Protein AF-A0A7J6TGQ0-F1 (afdb_monomer)

Sequence (149 aa):
EITHEWSDGIAAEELRIAVRDTSPDKHWIIFDGPVDALWVESMNTVLDDNKKLCLVSGEIITLTAQVRMMFEVSDLAVASPATVSRCGMVYVEPGSLGMNPLIDSWLSGLPESFAHYAPAYRDRLRTYCYDYIHNSVMFVKKRLHEIVF

InterPro domains:
  IPR026983 Dynein heavy chain [PTHR45703] (3-148)
  IPR027417 P-loop containing nucleoside triphosphate hydrolase [G3DSA:3.40.50.300] (1-143)

Structure (mmCIF, N/CA/C/O backbone):
data_AF-A0A7J6TGQ0-F1
#
_entry.id   AF-A0A7J6TGQ0-F1
#
loop_
_atom_site.group_PDB
_atom_site.id
_atom_site.type_symbol
_atom_site.label_atom_id
_atom_site.label_alt_id
_atom_site.label_comp_id
_atom_site.label_asym_id
_atom_site.label_entity_id
_atom_site.label_seq_id
_atom_site.pdbx_PDB_ins_code
_atom_site.Cartn_x
_atom_site.Cartn_y
_atom_site.Cartn_z
_atom_site.occupancy
_atom_site.B_iso_or_equiv
_atom_site.auth_seq_id
_atom_site.auth_comp_id
_atom_site.auth_asym_id
_atom_site.auth_atom_id
_atom_site.pdbx_PDB_model_num
ATOM 1 N N . GLU A 1 1 ? -39.093 -11.422 2.053 1.00 37.44 1 GLU A N 1
ATOM 2 C CA . GLU A 1 1 ? -38.779 -11.074 3.451 1.00 37.44 1 GLU A CA 1
ATOM 3 C C . GLU A 1 1 ? -37.369 -10.519 3.477 1.00 37.44 1 GLU A C 1
ATOM 5 O O . GLU A 1 1 ? -36.462 -11.195 3.013 1.00 37.44 1 GLU A O 1
ATOM 10 N N . ILE A 1 2 ? -37.204 -9.261 3.884 1.00 44.88 2 ILE A N 1
ATOM 11 C CA . ILE A 1 2 ? -35.883 -8.697 4.174 1.00 44.88 2 ILE A CA 1
ATOM 12 C C . ILE A 1 2 ? -35.548 -9.234 5.560 1.00 44.88 2 ILE A C 1
ATOM 14 O O . ILE A 1 2 ? -36.172 -8.822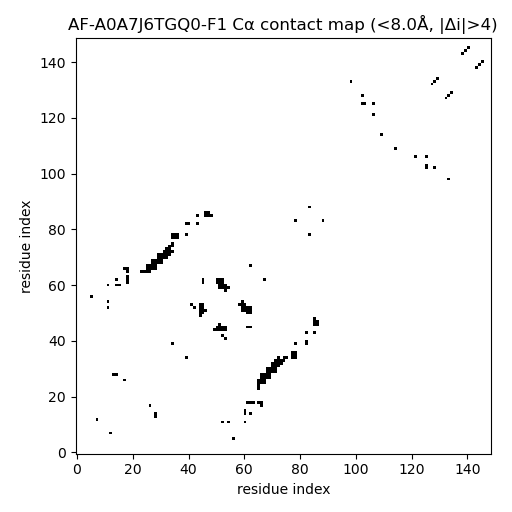 6.538 1.00 44.88 2 ILE A O 1
ATOM 18 N N . THR A 1 3 ? -34.660 -10.220 5.648 1.00 47.56 3 THR A N 1
ATOM 19 C CA . THR A 1 3 ? -34.118 -10.617 6.944 1.00 47.56 3 THR A CA 1
ATOM 20 C C . THR A 1 3 ? -33.381 -9.395 7.487 1.00 47.56 3 THR A C 1
ATOM 22 O O . THR A 1 3 ? -32.515 -8.833 6.825 1.00 47.56 3 THR A O 1
ATOM 25 N N . HIS A 1 4 ? -33.756 -8.923 8.674 1.00 58.38 4 HIS A N 1
ATOM 26 C CA . HIS A 1 4 ? -33.069 -7.839 9.388 1.00 58.38 4 HIS A CA 1
ATOM 27 C C . HIS A 1 4 ? -31.667 -8.264 9.885 1.00 58.38 4 HIS A C 1
ATOM 29 O O . HIS A 1 4 ? -31.177 -7.763 10.895 1.00 58.38 4 HIS A O 1
ATOM 35 N N . GLU A 1 5 ? -31.033 -9.219 9.207 1.00 55.19 5 GLU A N 1
ATOM 36 C CA . GLU A 1 5 ? -29.707 -9.717 9.526 1.00 55.19 5 GLU A CA 1
ATOM 37 C C . GLU A 1 5 ? -28.688 -8.870 8.770 1.00 55.19 5 GLU A C 1
ATOM 39 O O . GLU A 1 5 ? -28.615 -8.885 7.542 1.00 55.19 5 GLU A O 1
ATOM 44 N N . TRP A 1 6 ? -27.922 -8.085 9.524 1.00 61.16 6 TRP A N 1
ATOM 45 C CA . TRP A 1 6 ? -26.761 -7.389 8.994 1.00 61.16 6 TRP A CA 1
ATOM 46 C C . TRP A 1 6 ? -25.691 -8.418 8.639 1.00 61.16 6 TRP A C 1
ATOM 48 O O . TRP A 1 6 ? -25.220 -9.151 9.505 1.00 61.16 6 TRP A O 1
ATOM 58 N N . SER A 1 7 ? -25.306 -8.466 7.367 1.00 71.00 7 SER A N 1
ATOM 59 C CA . SER A 1 7 ? -24.104 -9.172 6.937 1.00 71.00 7 SER A CA 1
ATOM 60 C C . SER A 1 7 ? -22.931 -8.202 6.971 1.00 71.00 7 SER A C 1
ATOM 62 O O . SER A 1 7 ? -22.931 -7.206 6.240 1.00 71.00 7 SER A O 1
ATOM 64 N N . ASP A 1 8 ? -21.944 -8.489 7.809 1.00 77.12 8 ASP A N 1
ATOM 65 C CA . ASP A 1 8 ? -20.743 -7.670 7.891 1.00 77.12 8 ASP A CA 1
ATOM 66 C C . ASP A 1 8 ? -19.933 -7.711 6.589 1.00 77.12 8 ASP A C 1
ATOM 68 O O . ASP A 1 8 ? -19.931 -8.695 5.846 1.00 77.12 8 ASP A O 1
ATOM 72 N N . GLY A 1 9 ? -19.220 -6.617 6.320 1.00 84.56 9 GLY A N 1
ATOM 73 C CA . GLY A 1 9 ? -18.264 -6.547 5.219 1.00 84.56 9 GLY A CA 1
ATOM 74 C C . GLY A 1 9 ? -16.949 -7.255 5.550 1.00 84.56 9 GLY A C 1
ATOM 75 O O . GLY A 1 9 ? -16.579 -7.397 6.715 1.00 84.56 9 GLY A O 1
ATOM 76 N N . ILE A 1 10 ? -16.190 -7.620 4.514 1.00 90.19 10 ILE A N 1
ATOM 77 C CA . ILE A 1 10 ? -14.912 -8.342 4.651 1.00 90.19 10 ILE A CA 1
ATOM 78 C C . ILE A 1 10 ? -13.917 -7.637 5.587 1.00 90.19 10 ILE A C 1
ATOM 80 O O . ILE A 1 10 ? -13.288 -8.279 6.416 1.00 90.19 10 ILE A O 1
ATOM 84 N N . ALA A 1 11 ? -13.838 -6.304 5.533 1.00 88.69 11 ALA A N 1
ATOM 85 C CA . ALA A 1 11 ? -12.937 -5.525 6.381 1.00 88.69 11 ALA A CA 1
ATOM 86 C C . ALA A 1 11 ? -13.257 -5.662 7.878 1.00 88.69 11 ALA A C 1
ATOM 88 O O . ALA A 1 11 ? -12.347 -5.686 8.703 1.00 88.69 11 ALA A O 1
ATOM 89 N N . ALA A 1 12 ? -14.543 -5.755 8.229 1.00 91.19 12 ALA A N 1
ATOM 90 C CA . ALA A 1 12 ? -14.973 -5.931 9.609 1.00 91.19 12 ALA A CA 1
ATOM 91 C C . ALA A 1 12 ? -14.602 -7.325 10.129 1.00 91.19 12 ALA A C 1
ATOM 93 O O . ALA A 1 12 ? -14.116 -7.444 11.253 1.00 91.19 12 ALA A O 1
ATOM 94 N N . GLU A 1 13 ? -14.773 -8.357 9.300 1.00 92.38 13 GLU A N 1
ATOM 95 C CA . GLU A 1 13 ? -14.425 -9.732 9.661 1.00 92.38 13 GLU A CA 1
ATOM 96 C C . GLU A 1 13 ? -12.910 -9.916 9.825 1.00 92.38 13 GLU A C 1
ATOM 98 O O . GLU A 1 13 ? -12.461 -10.412 10.858 1.00 92.38 13 GLU A O 1
ATOM 103 N N . GLU A 1 14 ? -12.106 -9.427 8.878 1.00 93.31 14 GLU A N 1
ATOM 104 C CA . GLU A 1 14 ? -10.640 -9.489 8.975 1.00 93.31 14 GLU A CA 1
ATOM 105 C C . GLU A 1 14 ? -10.119 -8.724 10.198 1.00 93.31 14 GLU A C 1
ATOM 107 O O . GLU A 1 14 ? -9.255 -9.207 10.935 1.00 93.31 14 GLU A O 1
ATOM 112 N N . LEU A 1 15 ? -10.690 -7.546 10.477 1.00 93.56 15 LEU A N 1
ATOM 113 C CA . LEU A 1 15 ? -10.333 -6.776 11.663 1.00 93.56 15 LEU A CA 1
ATOM 114 C C . LEU A 1 15 ? -10.699 -7.527 12.944 1.00 93.56 15 LEU A C 1
ATOM 116 O O . LEU A 1 15 ? -9.903 -7.548 13.880 1.00 93.56 15 LEU A O 1
ATOM 120 N N . ARG A 1 16 ? -11.868 -8.173 12.984 1.00 93.31 16 ARG A N 1
ATOM 121 C CA . ARG A 1 16 ? -12.328 -8.980 14.121 1.00 93.31 16 ARG A CA 1
ATOM 122 C C . ARG A 1 16 ? -11.389 -10.152 14.396 1.00 93.31 16 ARG A C 1
ATOM 124 O O . ARG A 1 16 ? -11.087 -10.420 15.558 1.00 93.31 16 ARG A O 1
ATOM 131 N N . ILE A 1 17 ? -10.917 -10.830 13.353 1.00 93.56 17 ILE A N 1
ATOM 132 C CA . ILE A 1 17 ? -9.922 -11.901 13.473 1.00 93.56 17 ILE A CA 1
ATOM 133 C C . ILE A 1 17 ? -8.610 -11.332 14.027 1.00 93.56 17 ILE A C 1
ATOM 135 O O . ILE A 1 17 ? -8.087 -11.850 15.012 1.00 93.56 17 ILE A O 1
ATOM 139 N N . ALA A 1 18 ? -8.130 -10.221 13.465 1.00 94.94 18 ALA A N 1
ATOM 140 C CA . ALA A 1 18 ? -6.867 -9.603 13.856 1.00 94.94 18 ALA A CA 1
ATOM 141 C C . ALA A 1 18 ? -6.856 -9.074 15.302 1.00 94.94 18 ALA A C 1
ATOM 143 O O . ALA A 1 18 ? -5.857 -9.219 15.998 1.00 94.94 18 ALA A O 1
ATOM 144 N N . VAL A 1 19 ? -7.952 -8.475 15.790 1.00 95.12 19 VAL A N 1
ATOM 145 C CA . VAL A 1 19 ? -8.013 -7.955 17.174 1.00 95.12 19 VAL A CA 1
ATOM 146 C C . VAL A 1 19 ? -8.194 -9.051 18.225 1.00 95.12 19 VAL A C 1
ATOM 148 O O . VAL A 1 19 ? -7.941 -8.806 19.403 1.00 95.12 19 VAL A O 1
ATOM 151 N N . ARG A 1 20 ? -8.666 -10.240 17.824 1.00 94.50 20 ARG A N 1
ATOM 152 C CA . ARG A 1 20 ? -8.803 -11.403 18.714 1.00 94.50 20 ARG A CA 1
ATOM 153 C C . ARG A 1 20 ? -7.473 -12.099 18.964 1.00 94.50 20 ARG A C 1
ATOM 155 O O . ARG A 1 20 ? -7.360 -12.795 19.972 1.00 94.50 20 ARG A O 1
ATOM 162 N N . ASP A 1 21 ? -6.498 -11.929 18.075 1.00 93.00 21 ASP A N 1
ATOM 163 C CA . ASP A 1 21 ? -5.169 -12.475 18.293 1.00 93.00 21 ASP A CA 1
ATOM 164 C C . ASP A 1 21 ? -4.445 -11.691 19.400 1.00 93.00 21 ASP A C 1
ATOM 166 O O . ASP A 1 21 ? -4.312 -10.466 19.371 1.00 93.00 21 ASP A O 1
ATOM 170 N N . THR A 1 22 ? -4.006 -12.425 20.421 1.00 91.31 22 THR A N 1
ATOM 171 C CA . THR A 1 22 ? -3.252 -11.903 21.566 1.00 91.31 22 THR A CA 1
ATOM 172 C C . THR A 1 22 ? -1.749 -12.130 21.429 1.00 91.31 22 THR A C 1
ATOM 174 O O . THR A 1 22 ? -1.000 -11.858 22.372 1.00 91.31 22 THR A O 1
ATOM 177 N N . SER A 1 23 ? -1.300 -12.683 20.301 1.00 93.56 23 SER A N 1
ATOM 178 C CA . SER A 1 23 ? 0.110 -12.855 19.991 1.00 93.56 23 SER A CA 1
ATOM 179 C C . SER A 1 23 ? 0.846 -11.500 20.003 1.00 93.56 23 SER A C 1
ATOM 181 O O . SER A 1 23 ? 0.243 -10.426 19.887 1.00 93.56 23 SER A O 1
ATOM 183 N N . PRO A 1 24 ? 2.173 -11.503 20.207 1.00 92.38 24 PRO A N 1
ATOM 184 C CA . PRO A 1 24 ? 2.973 -10.286 20.093 1.00 92.38 24 PRO A CA 1
ATOM 185 C C . PRO A 1 24 ? 3.174 -9.842 18.632 1.00 92.38 24 PRO A C 1
ATOM 187 O O . PRO A 1 24 ? 3.814 -8.812 18.400 1.00 92.38 24 PRO A O 1
ATOM 190 N N . ASP A 1 25 ? 2.669 -10.606 17.661 1.00 94.44 25 ASP A N 1
ATOM 191 C CA . ASP A 1 25 ? 2.868 -10.349 16.243 1.00 94.44 25 ASP A CA 1
ATOM 192 C C . ASP A 1 25 ? 2.026 -9.160 15.775 1.00 94.44 25 ASP A C 1
ATOM 194 O O . ASP A 1 25 ? 0.983 -8.822 16.333 1.00 94.44 25 ASP A O 1
ATOM 198 N N . LYS A 1 26 ? 2.514 -8.462 14.746 1.00 94.56 26 LYS A N 1
ATOM 199 C CA . LYS A 1 26 ? 1.781 -7.338 14.158 1.00 94.56 26 LYS A CA 1
ATOM 200 C C . LYS A 1 26 ? 0.845 -7.845 13.073 1.00 94.56 26 LYS A C 1
ATOM 202 O O . LYS A 1 26 ? 1.302 -8.482 12.127 1.00 94.56 26 LYS A O 1
ATOM 207 N N . HIS A 1 27 ? -0.414 -7.434 13.133 1.00 94.94 27 HIS A N 1
ATOM 208 C CA . HIS A 1 27 ? -1.395 -7.710 12.087 1.00 94.94 27 HIS A CA 1
ATOM 209 C C . HIS A 1 27 ? -1.545 -6.488 11.192 1.00 94.94 27 HIS A C 1
ATOM 211 O O . HIS A 1 27 ? -1.939 -5.420 11.659 1.00 94.94 27 HIS A O 1
ATOM 217 N N . TRP A 1 28 ? -1.216 -6.636 9.911 1.00 94.94 28 TRP A N 1
ATOM 218 C CA . TRP A 1 28 ? -1.336 -5.570 8.922 1.00 94.94 28 TRP A CA 1
ATOM 219 C C . TRP A 1 28 ? -2.520 -5.859 8.011 1.00 94.94 28 TRP A C 1
ATOM 221 O O . TRP A 1 28 ? -2.528 -6.866 7.310 1.00 94.94 28 TRP A O 1
ATOM 231 N N . ILE A 1 29 ? -3.503 -4.966 8.022 1.00 94.06 29 ILE A N 1
ATOM 232 C CA . ILE A 1 29 ? -4.645 -4.998 7.112 1.00 94.06 29 ILE A CA 1
ATOM 233 C C . ILE A 1 29 ? -4.367 -3.974 6.018 1.00 94.06 29 ILE A C 1
ATOM 235 O O . ILE A 1 29 ? -4.284 -2.774 6.295 1.00 94.06 29 ILE A O 1
ATOM 239 N N . ILE A 1 30 ? -4.161 -4.465 4.799 1.00 94.19 30 ILE A N 1
ATOM 240 C CA . ILE A 1 30 ? -3.759 -3.655 3.650 1.00 94.19 30 ILE A CA 1
ATOM 241 C C . ILE A 1 30 ? -4.964 -3.471 2.733 1.00 94.19 30 ILE A C 1
ATOM 243 O O . ILE A 1 30 ? -5.553 -4.443 2.264 1.00 94.19 30 ILE A O 1
ATOM 247 N N . PHE A 1 31 ? -5.303 -2.215 2.478 1.00 91.69 31 PHE A N 1
ATOM 248 C CA . PHE A 1 31 ? -6.276 -1.801 1.481 1.00 91.69 31 PHE A CA 1
ATOM 249 C C . PHE A 1 31 ? -5.507 -1.268 0.272 1.00 91.69 31 PHE A C 1
ATOM 251 O O . PHE A 1 31 ? -5.025 -0.138 0.305 1.00 91.69 31 PHE A O 1
ATOM 258 N N . ASP A 1 32 ? -5.356 -2.102 -0.754 1.00 93.00 32 ASP A N 1
ATOM 259 C CA . ASP A 1 32 ? -4.706 -1.749 -2.019 1.00 93.00 32 ASP A CA 1
ATOM 260 C C . ASP A 1 32 ? -5.778 -1.436 -3.069 1.00 93.00 32 ASP A C 1
ATOM 262 O O . ASP A 1 32 ? -6.513 -2.322 -3.521 1.00 93.00 32 ASP A O 1
ATOM 266 N N . GLY A 1 33 ? -5.937 -0.150 -3.379 1.00 90.00 33 GLY A N 1
ATOM 267 C CA . GLY A 1 33 ? -6.917 0.314 -4.350 1.00 90.00 33 GLY A CA 1
ATOM 268 C C . GLY A 1 33 ? -7.306 1.786 -4.192 1.00 90.00 33 GLY A C 1
ATOM 269 O O . GLY A 1 33 ? -6.896 2.468 -3.251 1.00 90.00 33 GLY A O 1
ATOM 270 N N . PRO A 1 34 ? -8.122 2.309 -5.120 1.00 87.56 34 PRO A N 1
ATOM 271 C CA . PRO A 1 34 ? -8.557 3.697 -5.078 1.00 87.56 34 PRO A CA 1
ATOM 272 C C . PRO A 1 34 ? -9.444 3.976 -3.860 1.00 87.56 34 PRO A C 1
ATOM 274 O O . PRO A 1 34 ? -10.275 3.156 -3.458 1.00 87.56 34 PRO A O 1
ATOM 277 N N . VAL A 1 35 ? -9.303 5.180 -3.307 1.00 85.38 35 VAL A N 1
ATOM 278 C CA . VAL A 1 35 ? -10.185 5.681 -2.250 1.00 85.38 35 VAL A CA 1
ATOM 279 C C . VAL A 1 35 ? -11.421 6.312 -2.861 1.00 85.38 35 VAL A C 1
ATOM 281 O O . VAL A 1 35 ? -11.316 7.039 -3.840 1.00 85.38 35 VAL A O 1
ATOM 284 N N . ASP A 1 36 ? -12.580 6.063 -2.256 1.00 84.25 36 ASP A N 1
ATOM 285 C CA . ASP A 1 36 ? -13.830 6.756 -2.563 1.00 84.25 36 ASP A CA 1
ATOM 286 C C . ASP A 1 36 ? -14.305 7.535 -1.329 1.00 84.25 36 ASP A C 1
ATOM 288 O O . ASP A 1 36 ? -14.132 7.090 -0.187 1.00 84.25 36 ASP A O 1
ATOM 292 N N . ALA A 1 37 ? -14.914 8.698 -1.565 1.00 74.12 37 ALA A N 1
ATOM 293 C CA . ALA A 1 37 ? -15.436 9.569 -0.517 1.00 74.12 37 ALA A CA 1
ATOM 294 C C . ALA A 1 37 ? -16.455 8.856 0.396 1.00 74.12 37 ALA A C 1
ATOM 296 O O . ALA A 1 37 ? -16.469 9.097 1.601 1.00 74.12 37 ALA A O 1
ATOM 297 N N . LEU A 1 38 ? -17.263 7.935 -0.142 1.00 77.38 38 LEU A N 1
ATOM 298 C CA . LEU A 1 38 ? -18.330 7.256 0.597 1.00 77.38 38 LEU A CA 1
ATOM 299 C C . LEU A 1 38 ? -17.796 6.326 1.690 1.00 77.38 38 LEU A C 1
ATOM 301 O O . LEU A 1 38 ? -18.301 6.322 2.815 1.00 77.38 38 LEU A O 1
ATOM 305 N N . TRP A 1 39 ? -16.784 5.513 1.376 1.00 78.50 39 TRP A N 1
ATOM 306 C CA . TRP A 1 39 ? -16.297 4.518 2.331 1.00 78.50 39 TRP A CA 1
ATOM 307 C C . TRP A 1 39 ? -15.219 5.078 3.255 1.00 78.50 39 TRP A C 1
ATOM 309 O O . TRP A 1 39 ? -15.157 4.681 4.420 1.00 78.50 39 TRP A O 1
ATOM 319 N N . VAL A 1 40 ? -14.404 6.034 2.795 1.00 81.38 40 VAL A N 1
ATOM 320 C CA . VAL A 1 40 ? -13.330 6.593 3.630 1.00 81.38 40 VAL A CA 1
ATOM 321 C C . VAL A 1 40 ? -13.885 7.383 4.814 1.00 81.38 40 VAL A C 1
ATOM 323 O O . VAL A 1 40 ? -13.307 7.372 5.901 1.00 81.38 40 VAL A O 1
ATOM 326 N N . GLU A 1 41 ? -15.054 8.008 4.654 1.00 81.19 41 GLU A N 1
ATOM 327 C CA . GLU A 1 41 ? -15.720 8.718 5.744 1.00 81.19 41 GLU A CA 1
ATOM 328 C C . GLU A 1 41 ? -16.175 7.782 6.865 1.00 81.19 41 GLU A C 1
ATOM 330 O O . GLU A 1 41 ? -16.035 8.119 8.045 1.00 81.19 41 GLU A O 1
ATOM 335 N N . SER A 1 42 ? -16.628 6.578 6.502 1.00 81.62 42 SER A N 1
ATOM 336 C CA . SER A 1 42 ? -17.014 5.531 7.456 1.00 81.62 42 SER A CA 1
ATOM 337 C C . SER A 1 42 ? -15.820 5.014 8.272 1.00 81.62 42 SER A C 1
ATOM 339 O O . SER A 1 42 ? -16.002 4.444 9.345 1.00 81.62 42 SER A O 1
ATOM 341 N N . MET A 1 43 ? -14.590 5.258 7.805 1.00 85.44 43 MET A N 1
ATOM 342 C CA . MET A 1 43 ? -13.352 4.821 8.455 1.00 85.44 43 MET A CA 1
ATOM 343 C C . MET A 1 43 ? -12.728 5.882 9.377 1.00 85.44 43 MET A C 1
ATOM 345 O O . MET A 1 43 ? -11.750 5.610 10.067 1.00 85.44 43 MET A O 1
ATOM 349 N N . ASN A 1 44 ? -13.280 7.094 9.452 1.00 85.88 44 ASN A N 1
ATOM 350 C CA . ASN A 1 44 ? -12.645 8.209 10.165 1.00 85.88 44 ASN A CA 1
ATOM 351 C C . ASN A 1 44 ? -12.292 7.905 11.635 1.00 85.88 44 ASN A C 1
ATOM 353 O O . ASN A 1 44 ? -11.181 8.206 12.068 1.00 85.88 44 ASN A O 1
ATOM 357 N N . THR A 1 45 ? -13.204 7.273 12.379 1.00 86.75 45 THR A N 1
ATOM 358 C CA . THR A 1 45 ? -13.020 6.940 13.806 1.00 86.75 45 THR A CA 1
ATOM 359 C C . THR A 1 45 ? -12.023 5.800 14.036 1.00 86.75 45 THR A C 1
ATOM 361 O O . THR A 1 45 ? -11.458 5.657 15.121 1.00 86.75 45 THR A O 1
ATOM 364 N N . VAL A 1 46 ? -11.785 4.965 13.023 1.00 89.62 46 VAL A N 1
ATOM 365 C CA . VAL A 1 46 ? -10.795 3.889 13.125 1.00 89.62 46 VAL A CA 1
ATOM 366 C C . VAL A 1 46 ? -9.399 4.376 12.727 1.00 89.62 46 VAL A C 1
ATOM 368 O O . VAL A 1 46 ? -8.393 3.869 13.229 1.00 89.62 46 VAL A O 1
ATOM 371 N N . LEU A 1 47 ? -9.332 5.398 11.870 1.00 87.38 47 LEU A N 1
ATOM 372 C CA . LEU A 1 47 ? -8.087 6.002 11.402 1.00 87.38 47 LEU A CA 1
ATOM 373 C C . LEU A 1 47 ? -7.502 7.016 12.391 1.00 87.38 47 LEU A C 1
ATOM 375 O O . LEU A 1 47 ? -6.278 7.083 12.510 1.00 87.38 47 LEU A O 1
ATOM 379 N N . ASP A 1 48 ? -8.341 7.742 13.134 1.00 85.25 48 ASP A N 1
ATOM 380 C CA . ASP A 1 48 ? -7.902 8.702 14.154 1.00 85.25 48 ASP A CA 1
ATOM 381 C C . ASP A 1 48 ? -7.373 8.031 15.444 1.00 85.25 48 ASP A C 1
ATOM 383 O O . ASP A 1 48 ? -7.141 6.817 15.500 1.00 85.25 48 ASP A O 1
ATOM 387 N N . ASP A 1 49 ? -7.123 8.824 16.487 1.00 84.81 49 ASP A N 1
ATOM 388 C CA . ASP A 1 49 ? -6.604 8.347 17.776 1.00 84.81 49 ASP A CA 1
ATOM 389 C C . ASP A 1 49 ? -7.592 7.467 18.558 1.00 84.81 49 ASP A C 1
ATOM 391 O O . ASP A 1 49 ? -7.183 6.766 19.485 1.00 84.81 49 ASP A O 1
ATOM 395 N N . ASN A 1 50 ? -8.878 7.448 18.188 1.00 87.12 50 ASN A N 1
ATOM 396 C CA . ASN A 1 50 ? -9.868 6.597 18.842 1.00 87.12 50 ASN A CA 1
ATOM 397 C C . ASN A 1 50 ? -9.657 5.123 18.513 1.00 87.12 50 ASN A C 1
ATOM 399 O O . ASN A 1 50 ? -9.996 4.279 19.344 1.00 87.12 50 ASN A O 1
ATOM 403 N N . LYS A 1 51 ? -9.117 4.814 17.322 1.00 90.81 51 LYS A N 1
ATOM 404 C CA . LYS A 1 51 ? -8.808 3.447 16.877 1.00 90.81 51 LYS A CA 1
ATOM 405 C C . LYS A 1 51 ? -10.017 2.505 16.981 1.00 90.81 51 LYS A C 1
ATOM 407 O O . LYS A 1 51 ? -9.879 1.350 17.380 1.00 90.81 51 LYS A O 1
ATOM 412 N N . LYS A 1 52 ? -11.211 3.001 16.631 1.00 93.00 52 LYS A N 1
ATOM 413 C CA . LYS A 1 52 ? -12.492 2.279 16.727 1.00 93.00 52 LYS A CA 1
ATOM 414 C C . LYS A 1 52 ? -13.234 2.258 15.397 1.00 93.00 52 LYS A C 1
ATOM 416 O O . LYS A 1 52 ? -13.597 3.308 14.875 1.00 93.00 52 LYS A O 1
ATOM 421 N N . LEU A 1 53 ? -13.510 1.064 14.886 1.00 91.88 53 LEU A N 1
ATOM 422 C CA . LEU A 1 53 ? -14.403 0.857 13.754 1.00 91.88 53 LEU A CA 1
ATOM 423 C C . LEU A 1 53 ? -15.834 0.723 14.267 1.00 91.88 53 LEU A C 1
ATOM 425 O O . LEU A 1 53 ? -16.142 -0.209 15.009 1.00 91.88 53 LEU A O 1
ATOM 429 N N . CYS A 1 54 ? -16.693 1.656 13.868 1.00 90.56 54 CYS A N 1
ATOM 430 C CA . CYS A 1 54 ? -18.111 1.648 14.202 1.00 90.56 54 CYS A CA 1
ATOM 431 C C . CYS A 1 54 ? -18.896 1.080 13.020 1.00 90.56 54 CYS A C 1
ATOM 433 O O . CYS A 1 54 ? -18.957 1.702 11.959 1.00 90.56 54 CYS A O 1
ATOM 435 N N . LEU A 1 55 ? -19.488 -0.098 13.198 1.00 88.56 55 LEU A N 1
ATOM 436 C CA . LEU A 1 55 ? -20.312 -0.734 12.177 1.00 88.56 55 LEU A CA 1
ATOM 437 C C . LEU A 1 55 ? -21.746 -0.203 12.239 1.00 88.56 55 LEU A C 1
ATOM 439 O O . LEU A 1 55 ? -22.243 0.176 13.299 1.00 88.56 55 LEU A O 1
ATOM 443 N N . VAL A 1 56 ? -22.446 -0.226 11.103 1.00 84.81 56 VAL A N 1
ATOM 444 C CA . VAL A 1 56 ? -23.863 0.181 11.030 1.00 84.81 56 VAL A CA 1
ATOM 445 C C . VAL A 1 56 ? -24.762 -0.752 11.860 1.00 84.81 56 VAL A C 1
ATOM 447 O O . VAL A 1 56 ? -25.823 -0.341 12.323 1.00 84.81 56 VAL A O 1
ATOM 450 N N . SER A 1 57 ? -24.299 -1.978 12.130 1.00 84.81 57 SER A N 1
ATOM 451 C CA . SER A 1 57 ? -24.914 -2.921 13.073 1.00 84.81 57 SER A 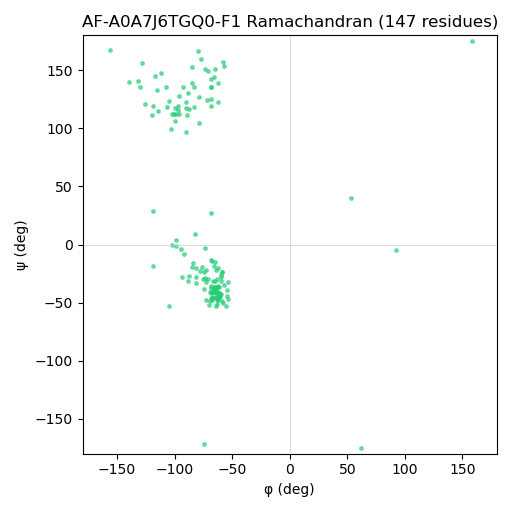CA 1
ATOM 452 C C . SER A 1 57 ? -24.892 -2.442 14.535 1.00 84.81 57 SER A C 1
ATOM 454 O O . SER A 1 57 ? -25.613 -2.990 15.367 1.00 84.81 57 SER A O 1
ATOM 456 N N . GLY A 1 58 ? -24.086 -1.425 14.861 1.00 86.56 58 GLY A N 1
ATOM 457 C CA . GLY A 1 58 ? -23.870 -0.915 16.217 1.00 86.56 58 GLY A CA 1
ATOM 458 C C . GLY A 1 58 ? -22.687 -1.557 16.948 1.00 86.56 58 GLY A C 1
ATOM 459 O O . GLY A 1 58 ? -22.348 -1.120 18.049 1.00 86.56 58 GLY A O 1
ATOM 460 N N . GLU A 1 59 ? -22.034 -2.562 16.360 1.00 89.31 59 GLU A N 1
ATOM 461 C CA . GLU A 1 59 ? -20.795 -3.120 16.905 1.00 89.31 59 GLU A CA 1
ATOM 462 C C . GLU A 1 59 ? -19.643 -2.114 16.801 1.00 89.31 59 GLU A C 1
ATOM 464 O O . GLU A 1 59 ? -19.501 -1.384 15.816 1.00 89.31 59 GLU A O 1
ATOM 469 N N . ILE A 1 60 ? -18.797 -2.103 17.832 1.00 92.44 60 ILE A N 1
ATOM 470 C CA . ILE A 1 60 ? -17.595 -1.277 17.889 1.00 92.44 60 ILE A CA 1
ATOM 471 C C . ILE A 1 60 ? -16.383 -2.193 18.028 1.00 92.44 60 ILE A C 1
ATOM 473 O O . ILE A 1 60 ? -16.170 -2.800 19.079 1.00 92.44 60 ILE A O 1
ATOM 477 N N . ILE A 1 61 ? -15.557 -2.247 16.986 1.00 93.00 61 ILE A N 1
ATOM 478 C CA . ILE A 1 61 ? -14.305 -3.0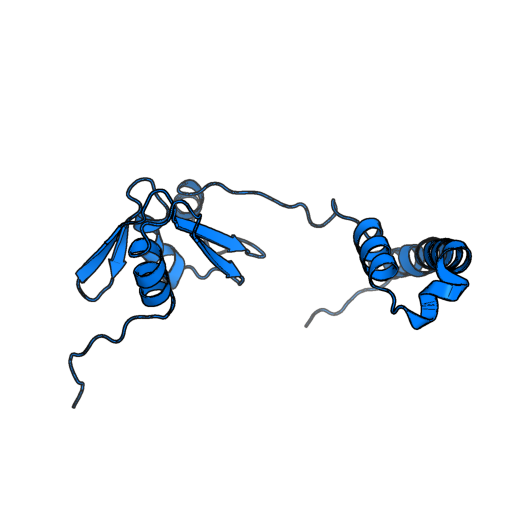07 16.979 1.00 93.00 61 ILE A CA 1
ATOM 479 C C . ILE A 1 61 ? -13.162 -2.042 17.297 1.00 93.00 61 ILE A C 1
ATOM 481 O O . ILE A 1 61 ? -12.897 -1.108 16.545 1.00 93.00 61 ILE A O 1
ATOM 485 N N . THR A 1 62 ? -12.484 -2.246 18.427 1.00 94.56 62 THR A N 1
ATOM 486 C CA . THR A 1 62 ? -11.337 -1.414 18.831 1.00 94.56 62 THR A CA 1
ATOM 487 C C . THR A 1 62 ? -10.038 -2.087 18.405 1.00 94.56 62 THR A C 1
ATOM 489 O O . THR A 1 62 ? -9.823 -3.254 18.731 1.00 94.56 62 THR A O 1
ATOM 492 N N . LEU A 1 63 ? -9.163 -1.366 17.703 1.00 94.19 63 LEU A N 1
ATOM 493 C CA . LEU A 1 63 ? -7.859 -1.886 17.298 1.00 94.19 63 LEU A CA 1
ATOM 494 C C . LEU A 1 63 ? -6.966 -2.068 18.521 1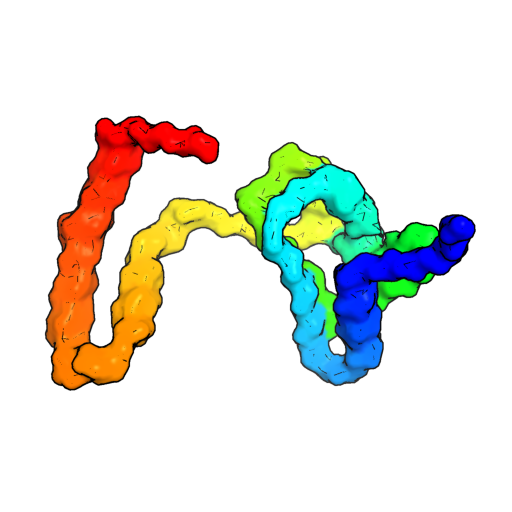.00 94.19 63 LEU A C 1
ATOM 496 O O . LEU A 1 63 ? -6.840 -1.181 19.367 1.00 94.19 63 LEU A O 1
ATOM 500 N N . THR A 1 64 ? -6.292 -3.211 18.571 1.00 93.88 64 THR A N 1
ATOM 501 C CA . THR A 1 64 ? -5.230 -3.468 19.540 1.00 93.88 64 THR A CA 1
ATOM 502 C C . THR A 1 64 ? -3.927 -2.805 19.092 1.00 93.88 64 THR A C 1
ATOM 504 O O . THR A 1 64 ? -3.770 -2.376 17.946 1.00 93.88 64 THR A O 1
ATOM 507 N N . ALA A 1 65 ? -2.947 -2.722 19.994 1.00 92.44 65 ALA A N 1
ATOM 508 C CA . ALA A 1 65 ? -1.649 -2.115 19.695 1.00 92.44 65 ALA A CA 1
ATOM 509 C C . ALA A 1 65 ? -0.872 -2.855 18.585 1.00 92.44 65 ALA A C 1
ATOM 511 O O . ALA A 1 65 ? 0.015 -2.260 17.965 1.00 92.44 65 ALA A O 1
ATOM 512 N N . GLN A 1 66 ? -1.215 -4.118 18.333 1.00 94.50 66 GLN A N 1
ATOM 513 C CA . GLN A 1 66 ? -0.647 -5.015 17.333 1.00 94.50 66 GLN A CA 1
ATOM 514 C C . GLN A 1 66 ? -1.214 -4.787 15.930 1.00 94.50 66 GLN A C 1
ATOM 516 O O . GLN A 1 66 ? -0.518 -5.033 14.944 1.00 94.50 66 GLN A O 1
ATOM 521 N N . VAL A 1 67 ? -2.452 -4.298 15.827 1.00 95.06 67 VAL A N 1
ATOM 522 C CA . VAL A 1 67 ? -3.131 -4.122 14.542 1.00 95.06 67 VAL A CA 1
ATOM 523 C C . VAL A 1 67 ? -2.715 -2.800 13.898 1.00 95.06 67 VAL A C 1
ATOM 525 O O . VAL A 1 67 ? -2.630 -1.744 14.537 1.00 95.06 67 VAL A O 1
ATOM 528 N N . ARG A 1 68 ? -2.424 -2.849 12.601 1.00 92.75 68 ARG A N 1
ATOM 529 C CA . ARG A 1 68 ? -2.130 -1.704 11.744 1.00 92.75 68 ARG A CA 1
ATOM 530 C C . ARG A 1 68 ? -2.988 -1.800 10.495 1.00 92.75 68 ARG A C 1
ATOM 532 O O . ARG A 1 68 ? -3.091 -2.861 9.895 1.00 92.75 68 ARG A O 1
ATOM 539 N N . MET A 1 69 ? -3.573 -0.679 10.104 1.00 92.88 69 MET A N 1
ATOM 540 C CA . MET A 1 69 ? -4.247 -0.547 8.817 1.00 92.88 69 MET A CA 1
ATOM 541 C C . MET A 1 69 ? -3.386 0.322 7.913 1.00 92.88 69 MET A C 1
ATOM 543 O O . MET A 1 69 ? -2.862 1.345 8.361 1.00 92.88 69 MET A O 1
ATOM 547 N N . MET A 1 70 ? -3.235 -0.096 6.663 1.00 92.81 70 MET A N 1
ATOM 548 C CA . MET A 1 70 ? -2.461 0.611 5.653 1.00 92.81 70 MET A CA 1
ATOM 549 C C . MET A 1 70 ? -3.276 0.714 4.371 1.00 92.81 70 MET A C 1
ATOM 551 O O . MET A 1 70 ? -3.967 -0.229 4.000 1.00 92.81 70 MET A O 1
ATOM 555 N N . PHE A 1 71 ? -3.182 1.865 3.716 1.00 91.50 71 PHE A N 1
ATOM 556 C CA . PHE A 1 71 ? -3.864 2.147 2.462 1.00 91.50 71 PHE A CA 1
ATOM 557 C C . PHE A 1 71 ? -2.801 2.434 1.409 1.00 91.50 71 PHE A C 1
ATOM 559 O O . PHE A 1 71 ? -2.004 3.358 1.581 1.00 91.50 71 PHE A O 1
ATOM 566 N N . GLU A 1 72 ? -2.774 1.628 0.355 1.00 93.06 72 GLU A N 1
ATOM 567 C CA . GLU A 1 72 ? -2.044 1.929 -0.870 1.00 93.06 72 GLU A CA 1
ATOM 568 C C . GLU A 1 72 ? -3.034 2.525 -1.866 1.00 93.06 72 GLU A C 1
ATOM 570 O O . GLU A 1 72 ? -4.034 1.904 -2.216 1.00 93.06 72 GLU A O 1
ATOM 575 N N . VAL A 1 73 ? -2.775 3.767 -2.272 1.00 91.38 73 VAL A N 1
ATOM 576 C CA . VAL A 1 73 ? -3.704 4.571 -3.067 1.00 91.38 73 VAL A CA 1
ATOM 577 C C . VAL A 1 73 ? -2.912 5.335 -4.122 1.00 91.38 73 VAL A C 1
ATOM 579 O O . VAL A 1 73 ? -1.823 5.839 -3.835 1.00 91.38 73 VAL A O 1
ATOM 582 N N . SER A 1 74 ? -3.446 5.439 -5.341 1.00 88.94 74 SER A N 1
ATOM 583 C CA . SER A 1 74 ? -2.810 6.204 -6.425 1.00 88.94 74 SER A CA 1
ATOM 584 C C . SER A 1 74 ? -2.825 7.704 -6.155 1.00 88.94 74 SER A C 1
ATOM 586 O O . SER A 1 74 ? -1.850 8.412 -6.405 1.00 88.94 74 SER A O 1
ATOM 588 N N . ASP A 1 75 ? -3.953 8.186 -5.647 1.00 85.69 75 ASP A N 1
ATOM 589 C CA . ASP A 1 75 ? -4.209 9.576 -5.331 1.00 85.69 75 ASP A CA 1
ATOM 590 C C . ASP A 1 75 ? -5.302 9.681 -4.261 1.00 85.69 75 ASP A C 1
ATOM 592 O O . ASP A 1 75 ? -5.989 8.717 -3.921 1.00 85.69 75 ASP A O 1
ATOM 596 N N . LEU A 1 76 ? -5.427 10.881 -3.705 1.00 85.00 76 LEU A N 1
ATOM 597 C CA . LEU A 1 76 ? -6.403 11.221 -2.675 1.00 85.00 76 LEU A CA 1
ATOM 598 C C . LEU A 1 76 ? -7.342 12.329 -3.169 1.00 85.00 76 LEU A C 1
ATOM 600 O O . LEU A 1 76 ? -7.824 13.124 -2.366 1.00 85.00 76 LEU A O 1
ATOM 604 N N . ALA A 1 77 ? -7.590 12.417 -4.484 1.00 84.94 77 ALA A N 1
ATOM 605 C CA . ALA A 1 77 ? -8.328 13.532 -5.083 1.00 84.94 77 ALA A CA 1
ATOM 606 C C . ALA A 1 77 ? -9.752 13.686 -4.523 1.00 84.94 77 ALA A C 1
ATOM 608 O O . ALA A 1 77 ? -10.284 14.793 -4.479 1.00 84.94 77 ALA A O 1
ATOM 609 N N . VAL A 1 78 ? -10.350 12.583 -4.070 1.00 81.31 78 VAL A N 1
ATOM 610 C CA . VAL A 1 78 ? -11.700 12.539 -3.489 1.00 81.31 78 VAL A CA 1
ATOM 611 C C . VAL A 1 78 ? -11.709 12.531 -1.956 1.00 81.31 78 VAL A C 1
ATOM 613 O O . VAL A 1 78 ? -12.778 12.521 -1.351 1.00 81.31 78 VAL A O 1
ATOM 616 N N . ALA A 1 79 ? -10.541 12.543 -1.306 1.00 82.31 79 ALA A N 1
ATOM 617 C CA . ALA A 1 79 ? -10.441 12.569 0.149 1.00 82.31 79 ALA A CA 1
ATOM 618 C C . ALA A 1 79 ? -10.336 14.010 0.666 1.00 82.31 79 ALA A C 1
ATOM 620 O O . ALA A 1 79 ? -9.563 14.828 0.166 1.00 82.31 79 ALA A O 1
ATOM 621 N N . SER A 1 80 ? -11.092 14.329 1.719 1.00 84.00 80 SER A N 1
ATOM 622 C CA . SER A 1 80 ? -11.008 15.652 2.339 1.00 84.00 80 SER A CA 1
ATOM 623 C C . SER A 1 80 ? -9.677 15.839 3.093 1.00 84.00 80 SER A C 1
ATOM 625 O O . SER A 1 80 ? -9.171 14.877 3.684 1.00 84.00 80 SER A O 1
ATOM 627 N N . PRO A 1 81 ? -9.137 17.073 3.192 1.00 83.69 81 PRO A N 1
ATOM 628 C CA . PRO A 1 81 ? -7.964 17.361 4.023 1.00 83.69 81 PRO A CA 1
ATOM 629 C C . PRO A 1 81 ? -8.112 16.902 5.484 1.00 83.69 81 PRO A C 1
ATOM 631 O O . PRO A 1 81 ? -7.139 16.494 6.111 1.00 83.69 81 PRO A O 1
ATOM 634 N N . ALA A 1 82 ? -9.337 16.927 6.019 1.00 82.56 82 ALA A N 1
ATOM 635 C CA . ALA A 1 82 ? -9.639 16.473 7.375 1.00 82.56 82 ALA A CA 1
ATOM 636 C C . ALA A 1 82 ? -9.603 14.940 7.524 1.00 82.56 82 ALA A C 1
ATOM 638 O O . ALA A 1 82 ? -9.326 14.428 8.607 1.00 82.56 82 ALA A O 1
ATOM 639 N N . THR A 1 83 ? -9.890 14.196 6.452 1.00 79.69 83 THR A N 1
ATOM 640 C CA . THR A 1 83 ? -9.790 12.730 6.425 1.00 79.69 83 THR A CA 1
ATOM 641 C C . THR A 1 83 ? -8.327 12.309 6.485 1.00 79.69 83 THR A C 1
ATOM 643 O O . THR A 1 83 ? -7.942 11.493 7.319 1.00 79.69 83 THR A O 1
ATOM 646 N N . VAL A 1 84 ? -7.496 12.925 5.645 1.00 82.31 84 VAL A N 1
ATOM 647 C CA . VAL A 1 84 ? -6.080 12.561 5.511 1.00 82.31 84 VAL A CA 1
ATOM 648 C C . VAL A 1 84 ? -5.235 13.044 6.694 1.00 82.31 84 VAL A C 1
ATOM 650 O O . VAL A 1 84 ? -4.226 12.428 7.015 1.00 82.31 84 VAL A O 1
ATOM 653 N N . SER A 1 85 ? -5.672 14.080 7.423 1.00 86.31 85 SER A N 1
ATOM 654 C CA . SER A 1 85 ? -4.973 14.563 8.624 1.00 86.31 85 SER A CA 1
ATOM 655 C C . SER A 1 85 ? -5.024 13.598 9.814 1.00 86.31 85 SER A C 1
ATOM 657 O O . SER A 1 85 ? -4.324 13.816 10.800 1.00 86.31 85 SER A O 1
ATOM 659 N N . ARG A 1 86 ? -5.882 12.571 9.767 1.00 85.44 86 ARG A N 1
ATOM 660 C CA . ARG A 1 86 ? -6.072 11.603 10.862 1.00 85.44 86 ARG A CA 1
ATOM 661 C C . ARG A 1 86 ? -5.055 10.464 10.842 1.00 85.44 86 ARG A C 1
ATOM 663 O O . ARG A 1 86 ? -4.915 9.768 11.842 1.00 85.44 86 ARG A O 1
ATOM 670 N N . CYS A 1 87 ? -4.349 10.269 9.730 1.00 85.31 87 CYS A N 1
ATOM 671 C CA . CYS A 1 87 ? -3.397 9.180 9.554 1.00 85.31 87 CYS A CA 1
ATOM 672 C C . CYS A 1 87 ? -2.035 9.681 9.063 1.00 85.31 87 CYS A C 1
ATOM 674 O O . CYS A 1 87 ? -1.916 10.735 8.444 1.00 85.31 87 CYS A O 1
ATOM 676 N N . GLY A 1 88 ? -0.988 8.898 9.328 1.00 89.06 88 GLY A N 1
ATOM 677 C CA . GLY A 1 88 ? 0.326 9.145 8.743 1.00 89.06 88 GLY A CA 1
ATOM 678 C C . GLY A 1 88 ? 0.302 8.889 7.238 1.00 89.06 88 GLY A C 1
ATOM 679 O O . GLY A 1 88 ? -0.232 7.875 6.795 1.00 89.06 88 GLY A O 1
ATOM 680 N N . MET A 1 89 ? 0.902 9.791 6.464 1.00 89.06 89 MET A N 1
ATOM 681 C CA . MET A 1 89 ? 1.009 9.676 5.010 1.00 89.06 89 MET A CA 1
ATOM 682 C C . MET A 1 89 ? 2.471 9.545 4.603 1.00 89.06 89 MET A C 1
ATOM 684 O O . MET A 1 89 ? 3.321 10.319 5.047 1.00 89.06 89 MET A O 1
ATOM 688 N N . VAL A 1 90 ? 2.750 8.584 3.726 1.00 91.38 90 VAL A N 1
ATOM 689 C CA . VAL A 1 90 ? 4.044 8.441 3.059 1.00 91.38 90 VAL A CA 1
ATOM 690 C C . VAL A 1 90 ? 3.815 8.698 1.582 1.00 91.38 90 VAL A C 1
ATOM 692 O O . VAL A 1 90 ? 3.100 7.949 0.924 1.00 91.38 90 VAL A O 1
ATOM 695 N N . TYR A 1 91 ? 4.405 9.773 1.069 1.00 89.38 91 TYR A N 1
ATOM 696 C CA . TYR A 1 91 ? 4.363 10.073 -0.354 1.00 89.38 91 TYR A CA 1
ATOM 697 C C . TYR A 1 91 ? 5.558 9.422 -1.049 1.00 89.38 91 TYR A C 1
ATOM 699 O O . TYR A 1 91 ? 6.708 9.690 -0.694 1.00 89.38 91 TYR A O 1
ATOM 707 N N . VAL A 1 92 ? 5.278 8.579 -2.040 1.00 87.38 92 VAL A N 1
ATOM 708 C CA . VAL A 1 92 ? 6.292 8.004 -2.924 1.00 87.38 92 VAL A CA 1
ATOM 709 C C . VAL A 1 92 ? 6.234 8.772 -4.233 1.00 87.38 92 VAL A C 1
ATOM 711 O O . VAL A 1 92 ? 5.245 8.697 -4.958 1.00 87.38 92 VAL A O 1
ATOM 714 N N . GLU A 1 93 ? 7.279 9.539 -4.537 1.00 85.38 93 GLU A N 1
ATOM 715 C CA . GLU A 1 93 ? 7.333 10.248 -5.811 1.00 85.38 93 GLU A CA 1
ATOM 716 C C . GLU A 1 93 ? 7.503 9.220 -6.958 1.00 85.38 93 GLU A C 1
ATOM 718 O O . GLU A 1 93 ? 8.454 8.430 -6.952 1.00 85.38 93 GLU A O 1
ATOM 723 N N . PRO A 1 94 ? 6.619 9.224 -7.980 1.00 72.44 94 PRO A N 1
ATOM 724 C CA . PRO A 1 94 ? 6.652 8.226 -9.058 1.00 72.44 94 PRO A CA 1
ATOM 725 C C . PRO A 1 94 ? 7.965 8.203 -9.853 1.00 72.44 94 PRO A C 1
ATOM 727 O O . PRO A 1 94 ? 8.334 7.191 -10.447 1.00 72.44 94 PRO A O 1
ATOM 730 N N . GLY A 1 95 ? 8.677 9.333 -9.887 1.00 74.44 95 GLY A N 1
ATOM 731 C CA . GLY A 1 95 ? 9.957 9.469 -10.575 1.00 74.44 95 GLY A CA 1
ATOM 732 C C . GLY A 1 95 ? 11.163 8.955 -9.786 1.00 74.44 95 GLY A C 1
ATOM 733 O O . GLY A 1 95 ? 12.190 8.671 -10.402 1.00 74.44 95 GLY A O 1
ATOM 734 N N . SER A 1 96 ? 11.070 8.815 -8.458 1.00 78.06 96 SER A N 1
ATOM 735 C CA . SER A 1 96 ? 12.251 8.601 -7.608 1.00 78.06 96 SER A CA 1
ATOM 736 C C . SER A 1 96 ? 12.810 7.186 -7.691 1.00 78.06 96 SER A C 1
ATOM 738 O O . SER A 1 96 ? 14.013 7.002 -7.529 1.00 78.06 96 SER A O 1
ATOM 740 N N . LEU A 1 97 ? 11.963 6.181 -7.951 1.00 80.19 97 LEU A N 1
ATOM 741 C CA . LEU A 1 97 ? 12.416 4.791 -8.066 1.00 80.19 97 LEU A CA 1
ATOM 742 C C . LEU A 1 97 ? 13.287 4.595 -9.317 1.00 80.19 97 LEU A C 1
ATOM 744 O O . LEU A 1 97 ? 14.282 3.873 -9.289 1.00 80.19 97 LEU A O 1
ATOM 748 N N . GLY A 1 98 ? 12.934 5.265 -10.417 1.00 83.06 98 GLY A N 1
ATOM 749 C CA . GLY A 1 98 ? 13.576 5.073 -11.714 1.00 83.06 98 GLY A CA 1
ATOM 750 C C . GLY A 1 98 ? 13.419 3.647 -12.262 1.00 83.06 98 GLY A C 1
ATOM 751 O O . GLY A 1 98 ? 12.726 2.799 -11.707 1.00 83.06 98 GLY A O 1
ATOM 752 N N . MET A 1 99 ? 14.068 3.366 -13.394 1.00 83.88 99 MET A N 1
ATOM 753 C CA . MET A 1 99 ? 14.005 2.040 -14.033 1.00 83.88 99 MET A CA 1
ATOM 754 C C . MET A 1 99 ? 15.025 1.049 -13.465 1.00 83.88 99 MET A C 1
ATOM 756 O O . MET A 1 99 ? 14.872 -0.157 -13.633 1.00 83.88 99 MET A O 1
ATOM 760 N N . ASN A 1 100 ? 16.067 1.548 -12.804 1.00 85.75 100 ASN A N 1
ATOM 761 C CA . ASN A 1 100 ? 17.213 0.740 -12.388 1.00 85.75 100 ASN A CA 1
ATOM 762 C C . ASN A 1 100 ? 16.813 -0.368 -11.402 1.00 85.75 100 ASN A C 1
ATOM 764 O O . ASN A 1 100 ? 17.150 -1.519 -11.666 1.00 85.75 100 ASN A O 1
ATOM 768 N N . PRO A 1 101 ? 16.027 -0.091 -10.339 1.00 88.62 101 PRO A N 1
ATOM 769 C CA . PRO A 1 101 ? 15.608 -1.135 -9.405 1.00 88.62 101 PRO A CA 1
ATOM 770 C C . PRO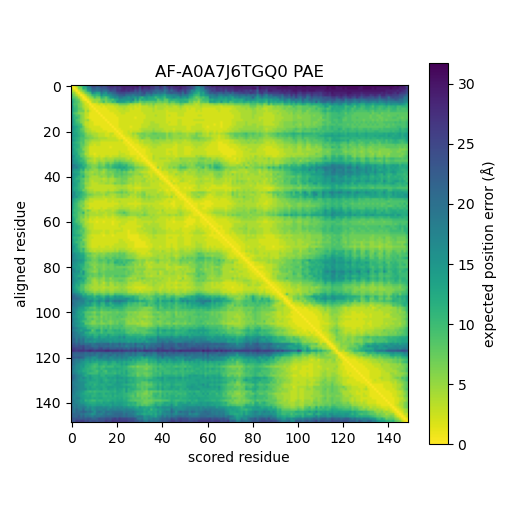 A 1 101 ? 14.709 -2.189 -10.061 1.00 88.62 101 PRO A C 1
ATOM 772 O O . PRO A 1 101 ? 14.773 -3.360 -9.696 1.00 88.62 101 PRO A O 1
ATOM 775 N N . LEU A 1 102 ? 13.904 -1.797 -11.057 1.00 87.88 102 LEU A N 1
ATOM 776 C CA . LEU A 1 102 ? 13.059 -2.722 -11.818 1.00 87.88 102 LEU A CA 1
ATOM 777 C C . LEU A 1 102 ? 13.904 -3.664 -12.682 1.00 87.88 102 LEU A C 1
ATOM 779 O O . LEU A 1 102 ? 13.681 -4.873 -12.673 1.00 87.88 102 LEU A O 1
ATOM 783 N N . ILE A 1 103 ? 14.901 -3.119 -13.389 1.00 88.69 103 ILE A N 1
ATOM 784 C CA . 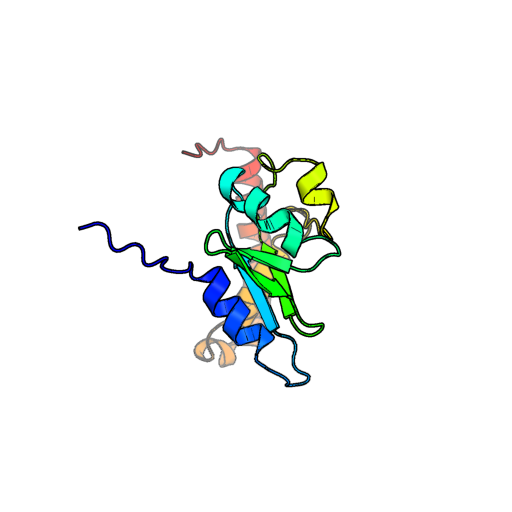ILE A 1 103 ? 15.853 -3.903 -14.189 1.00 88.69 103 ILE A CA 1
ATOM 785 C C . ILE A 1 103 ? 16.625 -4.862 -13.280 1.00 88.69 103 ILE A C 1
ATOM 787 O O . ILE A 1 103 ? 16.737 -6.046 -13.586 1.00 88.69 103 ILE A O 1
ATOM 791 N N . ASP A 1 104 ? 17.113 -4.373 -12.143 1.00 88.19 104 ASP A N 1
ATOM 792 C CA . ASP A 1 104 ? 17.907 -5.165 -11.207 1.00 88.19 104 ASP A CA 1
ATOM 793 C C . ASP A 1 104 ? 17.094 -6.289 -10.558 1.00 88.19 104 ASP A C 1
ATOM 795 O O . ASP A 1 104 ? 17.587 -7.413 -10.439 1.00 88.19 104 ASP A O 1
ATOM 799 N N . SER A 1 105 ? 15.839 -6.018 -10.190 1.00 90.25 105 SER A N 1
ATOM 800 C CA . SER A 1 105 ? 14.914 -7.028 -9.670 1.00 90.25 105 SER A CA 1
ATOM 801 C C . SER A 1 105 ? 14.607 -8.100 -10.720 1.00 90.25 105 SER A C 1
ATOM 803 O O . SER A 1 105 ? 14.735 -9.295 -10.446 1.00 90.25 105 SER A O 1
ATOM 805 N N . TRP A 1 106 ? 14.321 -7.690 -11.961 1.00 89.75 106 TRP A N 1
ATOM 806 C CA . TRP A 1 106 ? 14.082 -8.614 -13.072 1.00 89.75 106 TRP A CA 1
ATOM 807 C C . TRP A 1 106 ? 15.304 -9.492 -13.380 1.00 89.75 106 TRP A C 1
ATOM 809 O O . TRP A 1 106 ? 15.173 -10.710 -13.499 1.00 89.75 106 TRP A O 1
ATOM 819 N N . LEU A 1 107 ? 16.504 -8.901 -13.439 1.00 88.06 107 LEU A N 1
ATOM 820 C CA . LEU A 1 107 ? 17.757 -9.641 -13.621 1.00 88.06 107 LEU A CA 1
ATOM 821 C C . LEU A 1 107 ? 18.007 -10.615 -12.465 1.00 88.06 107 LEU A C 1
ATOM 823 O O . LEU A 1 107 ? 18.517 -11.716 -12.682 1.00 88.06 107 LEU A O 1
ATOM 827 N N . SER A 1 108 ? 17.649 -10.222 -11.241 1.00 86.69 108 SER A N 1
ATOM 828 C CA . SER A 1 108 ? 17.779 -11.060 -10.047 1.00 86.69 108 SER A CA 1
ATOM 829 C C . SER A 1 108 ? 16.859 -12.279 -10.095 1.00 86.69 108 SER A C 1
ATOM 831 O O . SER A 1 108 ? 17.311 -13.368 -9.748 1.00 86.69 108 SER A O 1
ATOM 833 N N . GLY A 1 109 ? 15.636 -12.116 -10.608 1.00 87.25 109 GLY A N 1
ATOM 834 C CA . GLY A 1 109 ? 14.626 -13.170 -10.755 1.00 87.25 109 GLY A CA 1
ATOM 835 C C . GLY A 1 109 ? 14.767 -14.070 -11.989 1.00 87.25 109 GLY A C 1
ATOM 836 O O . GLY A 1 109 ? 13.855 -14.845 -12.272 1.00 87.25 109 GLY A O 1
ATOM 837 N N . LEU A 1 110 ? 15.867 -13.982 -12.748 1.00 85.38 110 LEU A N 1
ATOM 838 C CA . LEU A 1 110 ? 16.078 -14.850 -13.910 1.00 85.38 110 LEU A CA 1
ATOM 839 C C . LEU A 1 110 ? 16.150 -16.338 -13.499 1.00 85.38 110 LEU A C 1
ATOM 841 O O . LEU A 1 110 ? 16.826 -16.653 -12.515 1.00 85.38 110 LEU A O 1
ATOM 845 N N . PRO A 1 111 ? 15.532 -17.261 -14.266 1.00 85.56 111 PRO A N 1
ATOM 846 C CA . PRO A 1 111 ? 15.529 -18.691 -13.948 1.00 85.56 111 PRO A CA 1
ATOM 847 C C . PRO A 1 111 ? 16.932 -19.299 -13.817 1.00 85.56 111 PRO A C 1
ATOM 849 O O . PRO A 1 111 ? 17.871 -18.874 -14.493 1.00 85.56 111 PRO A O 1
ATOM 852 N N . GLU A 1 112 ? 17.063 -20.376 -13.036 1.00 80.00 112 GLU A N 1
ATOM 853 C CA . GLU A 1 112 ? 18.338 -21.088 -12.835 1.00 80.00 112 GLU A CA 1
ATOM 854 C C . GLU A 1 112 ? 18.955 -21.636 -14.129 1.00 80.00 112 GLU A C 1
ATOM 856 O O . GLU A 1 112 ? 20.172 -21.773 -14.227 1.00 80.00 112 GLU A O 1
ATOM 861 N N . SER A 1 113 ? 18.157 -21.869 -15.174 1.00 80.50 113 SER A N 1
ATOM 862 C CA . SER A 1 113 ? 18.670 -22.228 -16.504 1.00 80.50 113 SER A CA 1
ATOM 863 C C . SER A 1 113 ? 19.618 -21.169 -17.085 1.00 80.50 113 SER A C 1
ATOM 865 O O . SER A 1 113 ? 20.471 -21.486 -17.911 1.00 80.50 113 SER A O 1
ATOM 867 N N . PHE A 1 114 ? 19.503 -19.916 -16.636 1.00 74.75 114 PHE A N 1
ATOM 868 C CA . PHE A 1 114 ? 20.412 -18.822 -16.976 1.00 74.75 114 PHE A CA 1
ATOM 869 C C . PHE A 1 114 ? 21.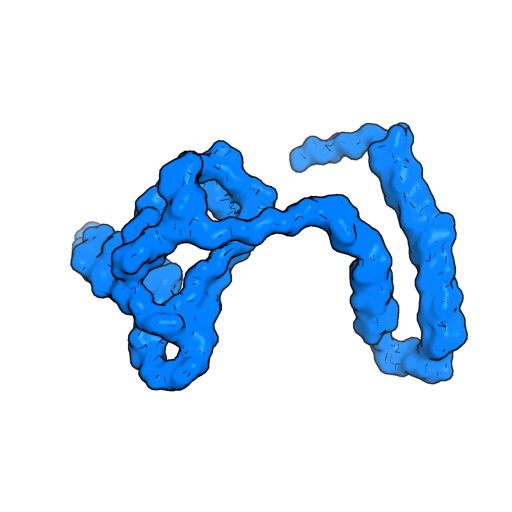574 -18.672 -15.979 1.00 74.75 114 PHE A C 1
ATOM 871 O O . PHE A 1 114 ? 22.509 -17.921 -16.257 1.00 74.75 114 PHE A O 1
ATOM 878 N N . ALA A 1 115 ? 21.567 -19.394 -14.849 1.00 69.38 115 ALA A N 1
ATOM 879 C CA . ALA A 1 115 ? 22.589 -19.313 -13.800 1.00 69.38 115 ALA A CA 1
ATOM 880 C C . ALA A 1 115 ? 23.982 -19.733 -14.295 1.00 69.38 115 ALA A C 1
ATOM 882 O O . ALA A 1 115 ? 24.977 -19.119 -13.921 1.00 69.38 115 ALA A O 1
ATOM 883 N N . HIS A 1 116 ? 24.063 -20.721 -15.193 1.00 67.88 116 HIS A N 1
ATOM 884 C CA . HIS A 1 116 ? 25.340 -21.202 -15.736 1.00 67.88 116 HIS A CA 1
ATOM 885 C C . HIS A 1 116 ? 26.102 -20.129 -16.540 1.00 67.88 116 HIS A C 1
ATOM 887 O O . HIS A 1 116 ? 27.329 -20.113 -16.552 1.00 67.88 116 HIS A O 1
ATOM 893 N N . TYR A 1 117 ? 25.381 -19.191 -17.162 1.00 66.19 117 TYR A N 1
ATOM 894 C CA . TYR A 1 117 ? 25.949 -18.069 -17.920 1.00 66.19 117 TYR A CA 1
ATOM 895 C C . TYR A 1 117 ? 25.912 -16.745 -17.133 1.00 66.19 117 TYR A C 1
ATOM 897 O O . TYR A 1 117 ? 26.341 -15.705 -17.640 1.00 66.19 117 TYR A O 1
ATOM 905 N N . ALA A 1 118 ? 25.384 -16.768 -15.904 1.00 62.94 118 ALA A N 1
ATOM 906 C CA . ALA A 1 118 ? 24.795 -15.609 -15.245 1.00 62.94 118 ALA A CA 1
ATOM 907 C C . ALA A 1 118 ? 25.709 -14.402 -15.037 1.00 62.94 118 ALA A C 1
ATOM 909 O O . ALA A 1 118 ? 25.210 -13.309 -15.279 1.00 62.94 118 ALA A O 1
ATOM 910 N N . PRO A 1 119 ? 26.983 -14.512 -14.617 1.00 68.69 119 PRO A N 1
ATOM 911 C CA . PRO A 1 119 ? 27.749 -13.311 -14.288 1.00 68.69 119 PRO A CA 1
ATOM 912 C C . PRO A 1 119 ? 27.957 -12.419 -15.520 1.00 68.69 119 PRO A C 1
ATOM 914 O O . PRO A 1 119 ? 27.532 -11.269 -15.540 1.00 68.69 119 PRO A O 1
ATOM 917 N N . ALA A 1 120 ? 28.487 -12.990 -16.605 1.00 75.62 120 ALA A N 1
ATOM 918 C CA . ALA A 1 120 ? 28.751 -12.247 -17.835 1.00 75.62 120 ALA A CA 1
ATOM 919 C C . ALA A 1 120 ? 27.469 -11.883 -18.609 1.00 75.62 120 ALA A C 1
ATOM 921 O O . ALA A 1 120 ? 27.416 -10.844 -19.268 1.00 75.62 120 ALA A O 1
ATOM 922 N N . TYR A 1 121 ? 26.423 -12.719 -18.547 1.00 78.44 121 TYR A N 1
ATOM 923 C CA . TYR A 1 121 ? 25.153 -12.415 -19.214 1.00 78.44 121 TYR A CA 1
ATOM 924 C C . TYR A 1 121 ? 24.348 -11.335 -18.492 1.00 78.44 121 TYR A C 1
ATOM 926 O O . TYR A 1 121 ? 23.737 -10.510 -19.164 1.00 78.44 121 TYR A O 1
ATOM 934 N N . ARG A 1 122 ? 24.341 -11.314 -17.152 1.00 80.88 122 ARG A N 1
ATOM 935 C CA . ARG A 1 122 ? 23.604 -10.307 -16.372 1.00 80.88 122 ARG A CA 1
ATOM 936 C C . ARG A 1 122 ? 24.162 -8.916 -16.614 1.00 80.88 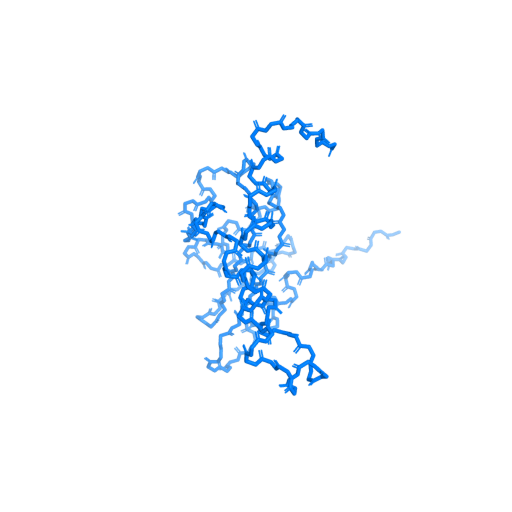122 ARG A C 1
ATOM 938 O O . ARG A 1 122 ? 23.379 -8.017 -16.898 1.00 80.88 122 ARG A O 1
ATOM 945 N N . ASP A 1 123 ? 25.484 -8.763 -16.604 1.00 84.06 123 ASP A N 1
ATOM 946 C CA . ASP A 1 123 ? 26.122 -7.476 -16.897 1.00 84.06 123 ASP A CA 1
ATOM 947 C C . ASP A 1 123 ? 25.785 -6.999 -18.311 1.00 84.06 123 ASP A C 1
ATOM 949 O O . ASP A 1 123 ? 25.377 -5.857 -18.513 1.00 84.06 123 ASP A O 1
ATOM 953 N N . ARG A 1 124 ? 25.850 -7.905 -19.292 1.00 87.19 124 ARG A N 1
ATOM 954 C CA . ARG A 1 124 ? 25.543 -7.585 -20.687 1.00 87.19 124 ARG A CA 1
ATOM 955 C C . ARG A 1 124 ? 24.064 -7.248 -20.911 1.00 87.19 124 ARG A C 1
ATOM 957 O O . ARG A 1 124 ? 23.762 -6.305 -21.638 1.00 87.19 124 ARG A O 1
ATOM 964 N N . LEU A 1 125 ? 23.143 -7.982 -20.284 1.00 87.56 125 LEU A N 1
ATOM 965 C CA . LEU A 1 125 ? 21.708 -7.684 -20.325 1.00 87.56 125 LEU A CA 1
ATOM 966 C C . LEU A 1 125 ? 21.400 -6.355 -19.645 1.00 87.56 125 LEU A C 1
ATOM 968 O O . LEU A 1 125 ? 20.628 -5.572 -20.186 1.00 87.56 125 LEU A O 1
ATOM 972 N N . ARG A 1 126 ? 22.046 -6.066 -18.513 1.00 88.75 126 ARG A N 1
ATOM 973 C CA . ARG A 1 126 ? 21.928 -4.776 -17.836 1.00 88.75 126 ARG A CA 1
ATOM 974 C C . ARG A 1 126 ? 22.347 -3.644 -18.767 1.00 88.75 126 ARG A C 1
ATOM 976 O O . ARG A 1 126 ? 21.565 -2.717 -18.958 1.00 88.75 126 ARG A O 1
ATOM 983 N N . THR A 1 127 ? 23.513 -3.752 -19.409 1.00 89.00 127 THR A N 1
ATOM 984 C CA . THR A 1 127 ? 23.970 -2.785 -20.421 1.00 89.00 127 THR A CA 1
ATOM 985 C C . THR A 1 127 ? 22.927 -2.599 -21.520 1.00 89.00 127 THR A C 1
ATOM 987 O O . THR A 1 127 ? 22.557 -1.470 -21.814 1.00 89.00 127 THR A O 1
ATOM 990 N N . TYR A 1 128 ? 22.362 -3.680 -22.065 1.00 90.00 128 TYR A N 1
ATOM 991 C CA . TYR A 1 128 ? 21.315 -3.570 -23.084 1.00 90.00 128 TYR A CA 1
ATOM 992 C C . TYR A 1 128 ? 20.025 -2.915 -22.575 1.00 90.00 128 TYR A C 1
ATOM 994 O O . TYR A 1 128 ? 19.421 -2.115 -23.293 1.00 90.00 128 TYR A O 1
ATOM 1002 N N . CYS A 1 129 ? 19.605 -3.198 -21.343 1.00 89.69 129 CYS A N 1
ATOM 1003 C CA . CYS A 1 129 ? 18.456 -2.537 -20.733 1.00 89.69 129 CYS A CA 1
ATOM 1004 C C . CYS A 1 129 ? 18.686 -1.024 -20.594 1.00 89.69 129 CYS A C 1
ATOM 1006 O O . CYS A 1 129 ? 17.792 -0.237 -20.903 1.00 89.69 129 CYS A O 1
ATOM 1008 N N . TYR A 1 130 ? 19.883 -0.595 -20.200 1.00 84.88 130 TYR A N 1
ATOM 1009 C CA . TYR A 1 130 ? 20.214 0.829 -20.136 1.00 84.88 130 TYR A CA 1
ATOM 1010 C C . TYR A 1 130 ? 20.337 1.468 -21.522 1.00 84.88 130 TYR A C 1
ATOM 1012 O O . TYR A 1 130 ? 19.678 2.466 -21.802 1.00 84.88 130 TYR A O 1
ATOM 1020 N N . ASP A 1 131 ? 21.134 0.890 -22.413 1.00 87.94 131 ASP A N 1
ATOM 1021 C CA . ASP A 1 131 ? 21.456 1.521 -23.693 1.00 87.94 131 ASP A CA 1
ATOM 1022 C C . ASP A 1 131 ? 20.244 1.593 -24.624 1.00 87.94 131 ASP A C 1
ATOM 1024 O O . ASP A 1 131 ? 20.063 2.582 -25.339 1.00 87.94 131 ASP A O 1
ATOM 1028 N N . TYR A 1 132 ? 19.385 0.572 -24.595 1.00 89.81 132 TYR A N 1
ATOM 1029 C CA . TYR A 1 132 ? 18.240 0.489 -25.494 1.00 89.81 132 TYR A CA 1
ATOM 1030 C C . TYR A 1 132 ? 16.923 0.807 -24.797 1.00 89.81 132 TYR A C 1
ATOM 1032 O O . TYR A 1 132 ? 16.189 1.668 -25.280 1.00 89.81 132 TYR A O 1
ATOM 1040 N N . ILE A 1 133 ? 16.597 0.156 -23.676 1.00 88.81 133 ILE A N 1
ATOM 1041 C CA . ILE A 1 133 ? 15.259 0.291 -23.073 1.00 88.81 133 ILE A CA 1
ATOM 1042 C C . ILE A 1 133 ? 15.097 1.670 -22.429 1.00 88.81 133 ILE A C 1
ATOM 1044 O O . ILE A 1 133 ? 14.114 2.350 -22.718 1.00 88.81 133 ILE A O 1
ATOM 1048 N N . HIS A 1 134 ? 16.064 2.129 -21.627 1.00 85.31 134 HIS A N 1
ATOM 1049 C CA . HIS A 1 134 ? 15.976 3.450 -20.992 1.00 85.31 134 HIS A CA 1
ATOM 1050 C C . HIS A 1 134 ? 15.841 4.571 -22.033 1.00 85.31 134 HIS A C 1
ATOM 1052 O O . HIS A 1 134 ? 14.923 5.391 -21.959 1.00 85.31 134 HIS A O 1
ATOM 1058 N N . ASN A 1 135 ? 16.702 4.566 -23.055 1.00 86.00 135 ASN A N 1
ATOM 1059 C CA . ASN A 1 135 ? 16.665 5.564 -24.125 1.00 86.00 135 ASN A CA 1
ATOM 1060 C C . ASN A 1 135 ? 15.372 5.493 -24.950 1.00 86.00 135 ASN A C 1
ATOM 1062 O O . ASN A 1 135 ? 14.806 6.536 -25.282 1.00 86.00 135 ASN A O 1
ATOM 1066 N N . SER A 1 136 ? 14.864 4.289 -25.235 1.00 89.19 136 SER A N 1
ATOM 1067 C CA . SER A 1 136 ? 13.611 4.109 -25.979 1.00 89.19 136 SER A CA 1
ATOM 1068 C C . SER A 1 136 ? 12.401 4.604 -25.190 1.00 89.19 136 SER A C 1
ATOM 1070 O O . SER A 1 136 ? 11.587 5.347 -25.730 1.00 89.19 136 SER A O 1
ATOM 1072 N N . VAL A 1 137 ? 12.301 4.276 -23.898 1.00 87.62 137 VAL A N 1
ATOM 1073 C CA . VAL A 1 137 ? 11.213 4.761 -23.029 1.00 87.62 137 VAL A CA 1
ATOM 1074 C C . VAL A 1 137 ? 11.249 6.284 -22.920 1.00 87.62 137 VAL A C 1
ATOM 1076 O O . VAL A 1 137 ? 10.216 6.942 -23.042 1.00 87.62 137 VAL A O 1
ATOM 1079 N N . MET A 1 138 ? 12.438 6.869 -22.754 1.00 84.56 138 MET A N 1
ATOM 1080 C CA . MET A 1 138 ? 12.602 8.324 -22.717 1.00 84.56 138 MET A CA 1
ATOM 1081 C C . MET A 1 138 ? 12.252 8.984 -24.052 1.00 84.56 138 MET A C 1
ATOM 1083 O O . MET A 1 138 ? 11.687 10.079 -24.060 1.00 84.56 138 MET A O 1
ATOM 1087 N N . PHE A 1 139 ? 12.562 8.334 -25.176 1.00 89.38 139 PHE A N 1
ATOM 1088 C CA . PHE A 1 139 ? 12.154 8.795 -26.497 1.00 89.38 139 PHE A CA 1
ATOM 1089 C C . PHE A 1 139 ? 10.629 8.791 -26.636 1.00 89.38 139 PHE A C 1
ATOM 1091 O O . PHE A 1 139 ? 10.069 9.830 -26.976 1.00 89.38 139 PHE A O 1
ATOM 1098 N N . VAL A 1 140 ? 9.963 7.677 -26.308 1.00 89.62 140 VAL A N 1
ATOM 1099 C CA . VAL A 1 140 ? 8.496 7.551 -26.358 1.00 89.62 140 VAL A CA 1
ATOM 1100 C C . VAL A 1 140 ? 7.843 8.646 -25.515 1.00 89.62 140 VAL A C 1
ATOM 1102 O O . VAL A 1 140 ? 7.084 9.443 -26.057 1.00 89.62 140 VAL A O 1
ATOM 1105 N N . LYS A 1 141 ? 8.234 8.784 -24.240 1.00 84.50 141 LYS A N 1
ATOM 1106 C CA . LYS A 1 141 ? 7.674 9.796 -23.325 1.00 84.50 141 LYS A CA 1
ATOM 1107 C C . LYS A 1 141 ? 7.860 11.242 -23.798 1.00 84.50 141 LYS A C 1
ATOM 1109 O O . LYS A 1 141 ? 7.052 12.098 -23.462 1.00 84.50 141 LYS A O 1
ATOM 1114 N N . LYS A 1 142 ? 8.946 11.546 -24.522 1.00 86.31 142 LYS A N 1
ATOM 1115 C CA . LYS A 1 142 ? 9.265 12.918 -24.966 1.00 86.31 142 LYS A CA 1
ATOM 1116 C C . LYS A 1 142 ? 8.760 13.256 -26.364 1.00 86.31 142 LYS A C 1
ATOM 1118 O O . LYS A 1 142 ? 8.622 14.436 -26.680 1.00 86.31 142 LYS A O 1
ATOM 1123 N N . ARG A 1 143 ? 8.632 12.264 -27.245 1.00 89.44 143 ARG A N 1
ATOM 1124 C CA . ARG A 1 143 ? 8.441 12.476 -28.690 1.00 89.44 143 ARG A CA 1
ATOM 1125 C C . ARG A 1 143 ? 7.133 11.921 -29.218 1.00 89.44 143 ARG A C 1
ATOM 1127 O O . ARG A 1 143 ? 6.735 12.328 -30.305 1.00 89.44 143 ARG A O 1
ATOM 1134 N N . LEU A 1 144 ? 6.489 11.018 -28.489 1.00 87.81 144 LEU A N 1
ATOM 1135 C CA . LEU A 1 144 ? 5.223 10.425 -28.888 1.00 87.81 144 LEU A CA 1
ATOM 1136 C C . LEU A 1 144 ? 4.114 10.899 -27.953 1.00 87.81 144 LEU A C 1
ATOM 1138 O O . LEU A 1 144 ? 4.342 11.154 -26.773 1.00 87.81 144 LEU A O 1
ATOM 1142 N N . HIS A 1 145 ? 2.914 11.033 -28.509 1.00 80.88 145 HIS A N 1
ATOM 1143 C CA . HIS A 1 145 ? 1.713 11.307 -27.738 1.00 80.88 145 HIS A CA 1
ATOM 1144 C C . HIS A 1 145 ? 1.017 9.979 -27.466 1.00 80.88 145 HIS A C 1
ATOM 1146 O O . HIS A 1 145 ? 0.533 9.326 -28.390 1.00 80.88 145 HIS A O 1
ATOM 1152 N N . GLU A 1 146 ? 0.990 9.570 -26.206 1.00 78.94 146 GLU A N 1
ATOM 1153 C CA . GLU A 1 146 ? 0.250 8.389 -25.785 1.00 78.94 146 GLU A CA 1
ATOM 1154 C C . GLU A 1 146 ? -1.234 8.758 -25.675 1.00 78.94 146 GLU A C 1
ATOM 1156 O O . GLU A 1 146 ? -1.590 9.769 -25.069 1.00 78.94 146 GLU A O 1
ATOM 1161 N N . ILE A 1 147 ? -2.106 7.994 -26.333 1.00 81.56 147 ILE A N 1
ATOM 1162 C CA . ILE A 1 147 ? -3.554 8.139 -26.166 1.00 81.56 147 ILE A CA 1
ATOM 1163 C C . ILE A 1 147 ? -3.932 7.193 -25.032 1.00 81.56 147 ILE A C 1
ATOM 1165 O O . ILE A 1 147 ? -4.050 5.988 -25.245 1.00 81.56 147 ILE A O 1
ATOM 1169 N N . VAL A 1 148 ? -4.043 7.736 -23.822 1.00 73.06 148 VAL A N 1
ATOM 1170 C CA . VAL A 1 148 ? -4.530 6.992 -22.658 1.00 73.06 148 VAL A CA 1
ATOM 1171 C C . VAL A 1 148 ? -6.059 7.037 -22.706 1.00 73.06 148 VAL A C 1
ATOM 1173 O O . VAL A 1 148 ? -6.628 8.130 -22.727 1.00 73.06 148 VAL A O 1
ATOM 1176 N N . PHE A 1 149 ? -6.695 5.868 -22.822 1.00 39.38 149 PHE A N 1
ATOM 1177 C CA . PHE A 1 149 ? -8.154 5.699 -22.796 1.00 39.38 149 PHE A CA 1
ATOM 1178 C C . PHE A 1 149 ? -8.661 5.508 -21.370 1.00 39.38 149 PHE A C 1
ATOM 1180 O O . PHE A 1 149 ? -7.940 4.848 -20.587 1.00 39.38 149 PHE A O 1
#

Secondary structure (DSSP, 8-state):
-----PPPPHHHHHHHHHHH--SSSPEEEEEES---HHHHHHTHHHHSTT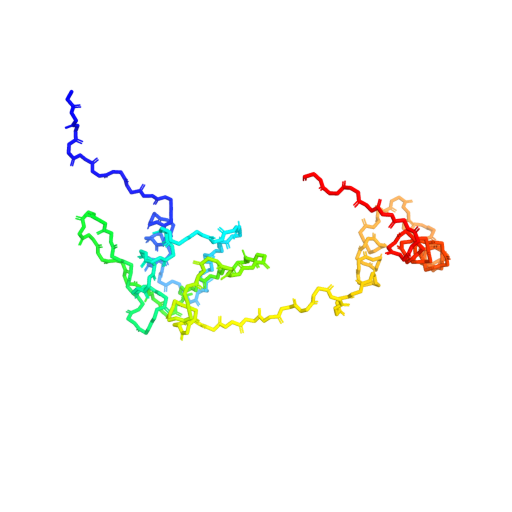-EEE-TTS-EEEPPTTEEEEEE-S--TTS-HHHHTTS------TTTS-SHHHHHHHHHT--GGGGGGHHHHHHHHHHHIIIIIIHHHHHHHHHS-----

Organism: Perkinsus olseni (NCBI:txid32597)

Foldseek 3Di:
DPPPDDDDDPVVVLLVVQQPDPDPAAAEAEAEEADALVVLVQCQCCLAPNVWRQDPVRDIRHHDPRYDYYYHHPDCPRPDPSSVVRHDDDDDDPPPVPCLVVLVVVLVPDDCVCVVVNPVVSVVVSVCCVVPVVVVVVCCVPPPDDDDD

pLDDT: mean 84.69, std 10.32, range [37.44, 95.12]

Mean predicted aligned error: 8.59 Å

Nearest PDB structures (foldseek):
  7kzm-assembly1_B  TM=8.684E-01  e=1.585E-09  Chlamydomonas reinhardtii
  7moq-assembly1_C  TM=7.282E-01  e=1.388E-09  Tetrahymena thermophila CU428
  7z8l-assembly1_f  TM=8.266E-01  e=5.945E-09  Homo sapiens
  8glv-assembly1_Lm  TM=8.617E-01  e=4.614E-08  Chlamydomonas reinhardtii
  3vkh-assembly2_B  TM=7.560E-01  e=3.998E-09  Dictyostelium discoideum

Solvent-accessible surface area (backbone atoms only — not comparable to full-atom values): 9387 Å² total; per-residue (Å²): 131,86,71,92,67,81,78,81,53,70,71,58,54,54,48,53,56,52,51,66,56,82,64,94,60,72,41,75,48,75,46,80,50,80,71,50,54,77,62,54,60,67,40,48,50,38,50,28,94,74,26,29,42,65,46,95,86,68,52,73,52,61,63,43,96,45,52,43,78,46,76,46,57,91,61,61,90,60,56,52,73,75,63,57,70,42,47,93,81,85,87,77,63,87,72,74,68,58,64,63,60,58,53,52,50,52,63,69,68,54,61,72,90,49,53,87,55,29,74,71,49,48,56,52,50,49,50,47,44,52,70,47,50,51,51,48,53,54,43,44,73,74,74,49,85,80,85,83,130

Radius of gyration: 22.94 Å; Cα contacts (8 Å, |Δi|>4): 116; chains: 1; bounding box: 68×40×50 Å